Protein AF-M9LCY6-F1 (afdb_monomer_lite)

Sequence (144 aa):
MFAYLKGAGASAFVATLLCSFAILNKSDSSNTSTLRTYAISLLVVVLFSYLGCVLGWFLLKFITKHASRDTLLEIISFFSLGFIFALLLGAILRLDRDTLDLTTILGSITFYLAQKIHSIVISWIMVLIGPISAYIAFYYFSYL

Foldseek 3Di:
DLLLLLLLLQLLLLLLVLLLVVCVVPDPVPDLVVLLVSLVVNVVLSVLSSVLSVVLVVLVVVCVVVPDPDPVVVLVVLQVSLQVSLVVVVVVDVDDSVSSSVSSNVSSNSSVVSSPDPDPVSSVCSSVSSVVSSVVSSVVSNVD

Structure (mmCIF, N/CA/C/O backbone):
data_AF-M9LCY6-F1
#
_entry.id   AF-M9LCY6-F1
#
loop_
_atom_site.group_PDB
_atom_site.id
_atom_site.type_symbol
_atom_site.label_atom_id
_atom_site.label_alt_id
_atom_site.label_comp_id
_atom_site.label_asym_id
_atom_site.label_entity_id
_atom_site.label_seq_id
_atom_site.pdbx_PDB_ins_code
_atom_site.Cartn_x
_atom_site.Cartn_y
_atom_site.Cartn_z
_atom_site.occupancy
_atom_site.B_iso_or_equiv
_atom_site.auth_seq_id
_atom_site.auth_comp_id
_atom_site.auth_asym_id
_atom_site.auth_atom_id
_atom_site.pdbx_PDB_model_num
ATOM 1 N N . MET A 1 1 ? -17.668 -2.644 3.682 1.00 65.38 1 MET A N 1
ATOM 2 C CA . MET A 1 1 ? -16.878 -2.352 2.463 1.00 65.38 1 MET A CA 1
ATOM 3 C C . MET A 1 1 ? -16.192 -0.993 2.511 1.00 65.38 1 MET A C 1
ATOM 5 O O . MET A 1 1 ? -15.014 -0.936 2.200 1.00 65.38 1 MET A O 1
ATOM 9 N N . PHE A 1 2 ? -16.860 0.076 2.958 1.00 75.00 2 PHE A N 1
ATOM 10 C CA . PHE A 1 2 ? -16.270 1.423 2.975 1.00 75.00 2 PHE A CA 1
ATOM 11 C C . PHE A 1 2 ? -14.978 1.551 3.810 1.00 75.00 2 PHE A C 1
ATOM 13 O O . PHE A 1 2 ? -14.001 2.126 3.348 1.00 75.00 2 PHE A O 1
ATOM 20 N N . ALA A 1 3 ? -14.927 0.922 4.990 1.00 74.25 3 ALA A N 1
ATOM 21 C CA . ALA A 1 3 ? -13.711 0.857 5.810 1.00 74.25 3 ALA A CA 1
ATOM 22 C C . ALA A 1 3 ? -12.523 0.216 5.059 1.00 74.25 3 ALA A C 1
ATOM 24 O O . ALA A 1 3 ? -11.414 0.741 5.084 1.00 74.25 3 ALA A O 1
ATOM 25 N N . TYR A 1 4 ? -12.769 -0.873 4.320 1.00 82.69 4 TYR A N 1
ATOM 26 C CA . TYR A 1 4 ? -11.751 -1.518 3.485 1.00 82.69 4 TYR A CA 1
ATOM 27 C C . TYR A 1 4 ? -11.253 -0.576 2.383 1.00 82.69 4 TYR A C 1
ATOM 29 O O . TYR A 1 4 ? -10.051 -0.362 2.281 1.00 82.69 4 TYR A O 1
ATOM 37 N N . LEU A 1 5 ? -12.165 0.039 1.621 1.00 82.56 5 LEU A N 1
ATOM 38 C CA . LEU A 1 5 ? -11.814 0.952 0.527 1.00 82.56 5 LEU A CA 1
ATOM 39 C C . LEU A 1 5 ? -10.997 2.153 1.018 1.00 82.56 5 LEU A C 1
ATOM 41 O O . LEU A 1 5 ? -10.042 2.552 0.362 1.00 82.56 5 LEU A O 1
ATOM 45 N N . LYS A 1 6 ? -11.337 2.695 2.192 1.00 87.12 6 LYS A N 1
ATOM 46 C CA . LYS A 1 6 ? -10.606 3.805 2.815 1.00 87.12 6 LYS A CA 1
ATOM 47 C C . LYS A 1 6 ? -9.157 3.429 3.123 1.00 87.12 6 LYS A C 1
ATOM 49 O O . LYS A 1 6 ? -8.242 4.175 2.793 1.00 87.12 6 LYS A O 1
ATOM 54 N N . GLY A 1 7 ? -8.957 2.272 3.755 1.00 84.69 7 GLY A N 1
ATOM 55 C CA . GLY A 1 7 ? -7.617 1.776 4.067 1.00 84.69 7 GLY A CA 1
ATOM 56 C C . GLY A 1 7 ? -6.831 1.403 2.812 1.00 84.69 7 GLY A C 1
ATOM 57 O O . GLY A 1 7 ? -5.645 1.705 2.722 1.00 84.69 7 GLY A O 1
ATOM 58 N N . ALA A 1 8 ? -7.494 0.787 1.832 1.00 86.31 8 ALA A N 1
ATOM 59 C CA . ALA A 1 8 ? -6.873 0.381 0.579 1.00 86.31 8 ALA A CA 1
ATOM 60 C C . ALA A 1 8 ? -6.418 1.582 -0.256 1.00 86.31 8 ALA A C 1
ATOM 62 O O . ALA A 1 8 ? -5.303 1.576 -0.766 1.00 86.31 8 ALA A O 1
ATOM 63 N N . GLY A 1 9 ? -7.231 2.639 -0.333 1.00 85.44 9 GLY A N 1
ATOM 64 C CA . GLY A 1 9 ? -6.856 3.869 -1.024 1.00 85.44 9 GLY A CA 1
ATOM 65 C C . GLY A 1 9 ? -5.678 4.593 -0.360 1.00 85.44 9 GLY A C 1
ATOM 66 O O . GLY A 1 9 ? -4.753 5.005 -1.057 1.00 85.44 9 GLY A O 1
ATOM 67 N N . ALA A 1 10 ? -5.643 4.662 0.978 1.00 86.88 10 ALA A N 1
ATOM 68 C CA . ALA A 1 10 ? -4.513 5.239 1.714 1.00 86.88 10 ALA A CA 1
ATOM 69 C C . ALA A 1 10 ? -3.211 4.436 1.525 1.00 86.88 10 ALA A C 1
ATOM 71 O O . ALA A 1 10 ? -2.157 5.014 1.266 1.00 86.88 10 ALA A O 1
ATOM 72 N N . SER A 1 11 ? -3.294 3.104 1.594 1.00 88.06 11 SER A N 1
ATOM 73 C CA . SER A 1 11 ? -2.158 2.209 1.342 1.00 88.06 11 SER A CA 1
ATOM 74 C C . SER A 1 11 ? -1.648 2.333 -0.099 1.00 88.06 11 SER A C 1
ATOM 76 O O . SER A 1 11 ? -0.453 2.520 -0.327 1.00 88.06 11 SER A O 1
ATOM 78 N N . ALA A 1 12 ? -2.558 2.337 -1.080 1.00 85.88 12 ALA A N 1
ATOM 79 C CA . ALA A 1 12 ? -2.223 2.504 -2.491 1.00 85.88 12 ALA A CA 1
ATOM 80 C C . ALA A 1 12 ? -1.562 3.861 -2.780 1.00 85.88 12 ALA A C 1
ATOM 82 O O . ALA A 1 12 ? -0.638 3.927 -3.588 1.00 85.88 12 ALA A O 1
ATOM 83 N N . PHE A 1 13 ? -1.986 4.933 -2.108 1.00 87.69 13 PHE A N 1
ATOM 84 C CA . PHE A 1 13 ? -1.354 6.249 -2.226 1.00 87.69 13 PHE A CA 1
ATOM 85 C C . PHE A 1 13 ? 0.104 6.231 -1.752 1.00 87.69 13 PHE A C 1
ATOM 87 O O . PHE A 1 13 ? 0.993 6.712 -2.451 1.00 87.69 13 PHE A O 1
ATOM 94 N N . VAL A 1 14 ? 0.362 5.624 -0.593 1.00 88.19 14 VAL A N 1
ATOM 95 C CA . VAL A 1 14 ? 1.710 5.522 -0.013 1.00 88.19 14 VAL A CA 1
ATOM 96 C C . VAL A 1 14 ? 2.613 4.653 -0.885 1.00 88.19 14 VAL A C 1
ATOM 98 O O . VAL A 1 14 ? 3.738 5.050 -1.184 1.00 88.19 14 VAL A O 1
ATOM 101 N N . ALA A 1 15 ? 2.103 3.514 -1.360 1.00 85.75 15 ALA A N 1
ATOM 102 C CA . ALA A 1 15 ? 2.816 2.657 -2.302 1.00 85.75 15 ALA A CA 1
ATOM 103 C C . ALA A 1 15 ? 3.156 3.409 -3.600 1.00 85.75 15 ALA A C 1
ATOM 105 O O . ALA A 1 15 ? 4.290 3.353 -4.069 1.00 85.75 15 ALA A O 1
ATOM 106 N N . THR A 1 16 ? 2.207 4.180 -4.139 1.00 86.00 16 THR A N 1
ATOM 107 C CA . THR A 1 16 ? 2.414 4.980 -5.355 1.00 86.00 16 THR A CA 1
ATOM 108 C C . THR A 1 16 ? 3.483 6.052 -5.155 1.00 86.00 16 THR A C 1
ATOM 110 O O . THR A 1 16 ? 4.359 6.199 -6.008 1.00 86.00 16 THR A O 1
ATOM 113 N N . LEU A 1 17 ? 3.451 6.780 -4.034 1.00 86.75 17 LEU A N 1
ATOM 114 C CA . LEU A 1 17 ? 4.451 7.799 -3.704 1.00 86.75 17 LEU A CA 1
ATOM 115 C C . LEU A 1 17 ? 5.857 7.204 -3.596 1.00 86.75 17 LEU A C 1
ATOM 117 O O . LEU A 1 17 ? 6.787 7.710 -4.221 1.00 86.75 17 LEU A O 1
ATOM 1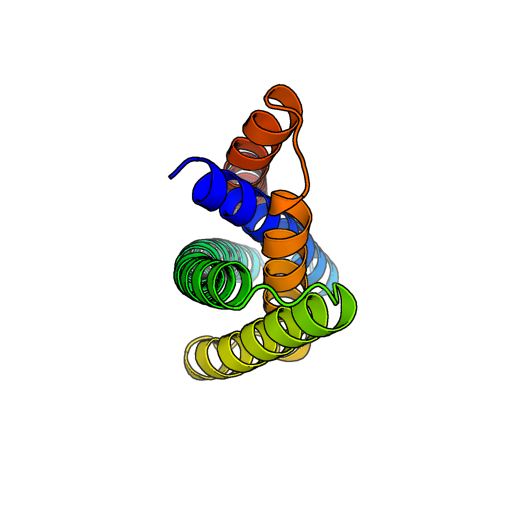21 N N . LEU A 1 18 ? 6.005 6.120 -2.834 1.00 85.62 18 LEU A N 1
ATOM 122 C CA . LEU A 1 18 ? 7.298 5.475 -2.609 1.00 85.62 18 LEU A CA 1
ATOM 123 C C . LEU A 1 18 ? 7.855 4.852 -3.890 1.00 85.62 18 LEU A C 1
ATOM 125 O O . LEU A 1 18 ? 9.032 5.045 -4.192 1.00 85.62 18 LEU A O 1
ATOM 129 N N . CYS A 1 19 ? 7.020 4.175 -4.684 1.00 79.12 19 CYS A N 1
ATOM 130 C CA . CYS A 1 19 ? 7.438 3.661 -5.987 1.00 79.12 19 CYS A CA 1
ATOM 131 C C . CYS A 1 19 ? 7.844 4.792 -6.935 1.00 79.12 19 CYS A C 1
ATOM 133 O O . CYS A 1 19 ? 8.891 4.697 -7.565 1.00 79.12 19 CYS A O 1
ATOM 135 N N . SER A 1 20 ? 7.070 5.877 -7.013 1.00 81.31 20 SER A N 1
ATOM 136 C CA . SER A 1 20 ? 7.406 7.018 -7.877 1.00 81.31 20 SER A CA 1
ATOM 137 C C . SER A 1 20 ? 8.735 7.655 -7.470 1.00 81.31 20 SER A C 1
ATOM 139 O O . SER A 1 20 ? 9.568 7.942 -8.325 1.00 81.31 20 SER A O 1
ATOM 141 N N . PHE A 1 21 ? 8.976 7.814 -6.166 1.00 82.25 21 PHE A N 1
ATOM 142 C CA . PHE A 1 21 ? 10.239 8.338 -5.646 1.00 82.25 21 PHE A CA 1
ATOM 143 C C . PHE A 1 21 ? 11.424 7.405 -5.943 1.00 82.25 21 PHE A C 1
ATOM 145 O O . PHE A 1 21 ? 12.488 7.862 -6.357 1.00 82.25 21 PHE A O 1
ATOM 152 N N . ALA A 1 22 ? 11.236 6.090 -5.794 1.00 79.06 22 ALA A N 1
ATOM 153 C CA . ALA A 1 22 ? 12.251 5.099 -6.140 1.00 79.06 22 ALA A CA 1
ATOM 154 C C . ALA A 1 22 ? 12.599 5.118 -7.639 1.00 79.06 22 ALA A C 1
ATOM 156 O O . ALA A 1 22 ? 13.773 5.016 -7.994 1.00 79.06 22 ALA A O 1
ATOM 157 N N . ILE A 1 23 ? 11.599 5.291 -8.509 1.00 75.81 23 ILE A N 1
ATOM 158 C CA . ILE A 1 23 ? 11.792 5.398 -9.962 1.00 75.81 23 ILE A CA 1
ATOM 159 C C . ILE A 1 23 ? 12.574 6.670 -10.303 1.00 75.81 23 ILE A C 1
ATOM 161 O O . ILE A 1 23 ? 13.551 6.591 -11.041 1.00 75.81 23 ILE A O 1
ATOM 165 N N . LEU A 1 24 ? 12.204 7.822 -9.733 1.00 77.19 24 LEU A N 1
ATOM 166 C CA . LEU A 1 24 ? 12.892 9.095 -9.987 1.00 77.19 24 LEU A CA 1
ATOM 167 C C . LEU A 1 24 ? 14.367 9.074 -9.557 1.00 77.19 24 LEU A C 1
ATOM 169 O O . LEU A 1 24 ? 15.196 9.659 -10.242 1.00 77.19 24 LEU A O 1
ATOM 173 N N . ASN A 1 25 ? 14.706 8.379 -8.467 1.00 75.31 25 ASN A N 1
ATOM 174 C CA . ASN A 1 25 ? 16.093 8.281 -7.996 1.00 75.31 25 ASN A CA 1
ATOM 175 C C . ASN A 1 25 ? 16.949 7.262 -8.767 1.00 75.31 25 ASN A C 1
ATOM 177 O O . ASN A 1 25 ? 18.171 7.378 -8.753 1.00 75.31 25 ASN A O 1
ATOM 181 N N . LYS A 1 26 ? 16.340 6.246 -9.396 1.00 67.88 26 LYS A N 1
ATOM 182 C CA . LYS A 1 26 ? 17.061 5.207 -10.161 1.00 67.88 26 LYS A CA 1
ATOM 183 C C . LYS A 1 26 ? 17.062 5.428 -11.668 1.00 67.88 26 LYS A C 1
ATOM 185 O O . LYS A 1 26 ? 17.847 4.790 -12.366 1.00 67.88 26 LYS A O 1
ATOM 190 N N . SER A 1 27 ? 16.163 6.256 -12.185 1.00 60.75 27 SER A N 1
ATOM 191 C CA . SER A 1 27 ? 16.074 6.503 -13.616 1.00 60.75 27 SER A CA 1
ATOM 192 C C . SER A 1 27 ? 17.198 7.440 -14.049 1.00 60.75 27 SER A C 1
ATOM 194 O O . SER A 1 27 ? 17.073 8.655 -13.921 1.00 60.75 27 SER A O 1
ATOM 196 N N . ASP A 1 28 ? 18.250 6.886 -14.655 1.00 58.72 28 ASP A N 1
ATOM 197 C CA . ASP A 1 28 ? 19.012 7.640 -15.651 1.00 58.72 28 ASP A CA 1
ATOM 198 C C . ASP A 1 28 ? 18.010 8.056 -16.734 1.00 58.72 28 ASP A C 1
ATOM 200 O O . ASP A 1 28 ? 17.426 7.220 -17.428 1.00 58.72 28 ASP A O 1
ATOM 204 N N . SER A 1 29 ? 17.731 9.355 -16.818 1.00 53.72 29 SER A N 1
ATOM 205 C CA . SER A 1 29 ? 16.641 9.957 -17.602 1.00 53.72 29 SER A CA 1
ATOM 206 C C . SER A 1 29 ? 16.744 9.756 -19.123 1.00 53.72 29 SER A C 1
ATOM 208 O O . SER A 1 29 ? 15.939 10.301 -19.871 1.00 53.72 29 SER A O 1
ATOM 210 N N . SER A 1 30 ? 17.719 8.978 -19.596 1.00 55.16 30 SER A N 1
ATOM 211 C CA . SER A 1 30 ? 18.040 8.777 -21.008 1.00 55.16 30 SER A CA 1
ATOM 212 C C . SER A 1 30 ? 17.464 7.496 -21.628 1.00 55.16 30 SER A C 1
ATOM 214 O O . SER A 1 30 ? 17.442 7.398 -22.853 1.00 55.16 30 SER A O 1
ATOM 216 N N . ASN A 1 31 ? 16.965 6.528 -20.840 1.00 61.97 31 ASN A N 1
ATOM 217 C CA . ASN A 1 31 ? 16.422 5.263 -21.365 1.00 61.97 31 ASN A CA 1
ATOM 218 C C . ASN A 1 31 ? 14.890 5.149 -21.202 1.00 61.97 31 ASN A C 1
ATOM 220 O O . ASN A 1 31 ? 14.354 4.770 -20.158 1.00 61.97 31 ASN A O 1
ATOM 224 N N . THR A 1 32 ? 14.164 5.385 -22.293 1.00 62.12 32 THR A N 1
ATOM 225 C CA . THR A 1 32 ? 12.691 5.299 -22.369 1.00 62.12 32 THR A CA 1
ATOM 226 C C . THR A 1 32 ? 12.146 3.876 -22.164 1.00 62.12 32 THR A C 1
ATOM 228 O O . THR A 1 32 ? 11.059 3.676 -21.620 1.00 62.12 32 THR A O 1
ATOM 231 N N . SER A 1 33 ? 12.916 2.841 -22.521 1.00 62.72 33 SER A N 1
ATOM 232 C CA . SER A 1 33 ? 12.535 1.433 -22.310 1.00 62.72 33 SER A CA 1
ATOM 233 C C . SER A 1 33 ? 12.499 1.037 -20.827 1.00 62.72 33 SER A C 1
ATOM 235 O O . SER A 1 33 ? 11.644 0.245 -20.408 1.00 62.72 33 SER A O 1
ATOM 237 N N . THR A 1 34 ? 13.382 1.617 -20.008 1.00 66.88 34 THR A N 1
ATOM 238 C CA . THR A 1 34 ? 13.386 1.392 -18.559 1.00 66.88 34 THR A CA 1
ATOM 239 C C . THR A 1 34 ? 12.191 2.057 -17.883 1.00 66.88 34 THR A C 1
ATOM 241 O O . THR A 1 34 ? 11.537 1.411 -17.065 1.00 66.88 34 THR A O 1
ATOM 244 N N . LEU A 1 35 ? 11.814 3.275 -18.292 1.00 67.25 35 LEU A N 1
ATOM 245 C CA . LEU A 1 35 ? 10.658 4.004 -17.747 1.00 67.25 35 LEU A CA 1
ATOM 246 C C . LEU A 1 35 ? 9.339 3.243 -17.935 1.00 67.25 35 LEU A C 1
ATOM 248 O O . LEU A 1 35 ? 8.586 3.056 -16.978 1.00 67.25 35 LEU A O 1
ATOM 252 N N . ARG A 1 36 ? 9.107 2.680 -19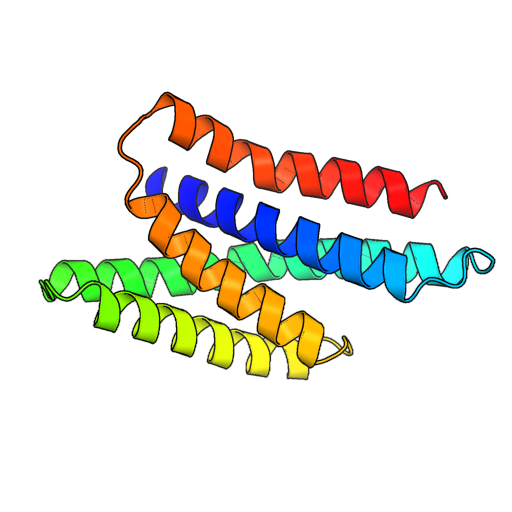.127 1.00 68.62 36 ARG A N 1
ATOM 253 C CA . ARG A 1 36 ? 7.909 1.867 -19.396 1.00 68.62 36 ARG A CA 1
ATOM 254 C C . ARG A 1 36 ? 7.847 0.594 -18.541 1.00 68.62 36 ARG A C 1
ATOM 256 O O . ARG A 1 36 ? 6.772 0.198 -18.092 1.00 68.62 36 ARG A O 1
ATOM 263 N N . THR A 1 37 ? 8.991 -0.038 -18.282 1.00 72.12 37 THR A N 1
ATOM 264 C CA . THR A 1 37 ? 9.081 -1.227 -17.412 1.00 72.12 37 THR A CA 1
ATOM 265 C C . THR A 1 37 ? 8.786 -0.870 -15.949 1.00 72.12 37 THR A C 1
ATOM 267 O O . THR A 1 37 ? 8.092 -1.610 -15.242 1.00 72.12 37 THR A O 1
ATOM 270 N N . TYR A 1 38 ? 9.240 0.303 -15.503 1.00 72.19 38 TYR A N 1
ATOM 271 C CA . TYR A 1 38 ? 8.918 0.843 -14.185 1.00 72.19 38 TYR A CA 1
ATOM 272 C C . TYR A 1 38 ? 7.434 1.218 -14.042 1.00 72.19 38 TYR A C 1
ATOM 274 O O . TYR A 1 38 ? 6.837 0.929 -13.005 1.00 72.19 38 TYR A O 1
ATOM 282 N N . ALA A 1 39 ? 6.801 1.766 -15.085 1.00 72.56 39 ALA A N 1
ATOM 283 C CA . ALA A 1 39 ? 5.367 2.069 -15.086 1.00 72.56 39 ALA A CA 1
ATOM 284 C C . ALA A 1 39 ? 4.501 0.805 -14.916 1.00 72.56 39 ALA A C 1
ATOM 286 O O . ALA A 1 39 ? 3.552 0.796 -14.129 1.00 72.56 39 ALA A O 1
ATOM 287 N N . ILE A 1 40 ? 4.858 -0.293 -15.595 1.00 78.44 40 ILE A N 1
ATOM 288 C CA . ILE A 1 40 ? 4.189 -1.595 -15.420 1.00 78.44 40 ILE A CA 1
ATOM 289 C C . ILE A 1 40 ? 4.398 -2.109 -13.991 1.00 78.44 40 ILE A C 1
ATOM 291 O O . ILE A 1 40 ? 3.450 -2.564 -13.353 1.00 78.44 40 ILE A O 1
ATOM 295 N N . SER A 1 41 ? 5.618 -1.987 -13.465 1.00 75.75 41 SER A N 1
ATOM 296 C CA . SER A 1 41 ? 5.946 -2.394 -12.095 1.00 75.75 41 SER A CA 1
ATOM 297 C C . SER A 1 41 ? 5.106 -1.649 -11.053 1.00 75.75 41 SER A C 1
ATOM 299 O O . SER A 1 41 ? 4.608 -2.270 -10.118 1.00 75.75 41 SER A O 1
ATOM 301 N N . LEU A 1 42 ? 4.878 -0.345 -11.243 1.00 75.81 42 LEU A N 1
ATOM 302 C CA . LEU A 1 42 ? 4.018 0.467 -10.377 1.00 75.81 42 LEU A CA 1
ATOM 303 C C . LEU A 1 42 ? 2.578 -0.061 -10.369 1.00 75.81 42 LEU A C 1
ATOM 305 O O . LEU A 1 42 ? 1.991 -0.243 -9.304 1.00 75.81 42 LEU A O 1
ATOM 309 N N . LEU A 1 43 ? 2.025 -0.375 -11.543 1.00 79.62 43 LEU A N 1
ATOM 310 C CA . LEU A 1 43 ? 0.668 -0.913 -11.675 1.00 79.62 43 LEU A CA 1
ATOM 311 C C . LEU A 1 43 ? 0.535 -2.260 -10.948 1.00 79.62 43 LEU A C 1
ATOM 313 O O . LEU A 1 43 ? -0.429 -2.492 -10.215 1.00 79.62 43 LEU A O 1
ATOM 317 N N . VAL A 1 44 ? 1.548 -3.119 -11.083 1.00 81.06 44 VAL A N 1
ATOM 318 C CA . VAL A 1 44 ? 1.605 -4.406 -10.389 1.00 81.06 44 VAL A CA 1
ATOM 319 C C . VAL A 1 44 ? 1.678 -4.211 -8.871 1.00 81.06 44 VAL A C 1
ATOM 321 O O . VAL A 1 44 ? 0.891 -4.822 -8.150 1.00 81.06 44 VAL A O 1
ATOM 324 N N . VAL A 1 45 ? 2.533 -3.315 -8.367 1.00 79.94 45 VAL A N 1
ATOM 325 C CA . VAL A 1 45 ? 2.631 -3.016 -6.924 1.00 79.94 45 VAL A CA 1
ATOM 326 C C . VAL A 1 45 ? 1.309 -2.484 -6.366 1.00 79.94 45 VAL A C 1
ATOM 328 O O . VAL A 1 45 ? 0.885 -2.907 -5.288 1.00 79.94 45 VAL A O 1
ATOM 331 N N . VAL A 1 46 ? 0.615 -1.607 -7.096 1.00 80.44 46 VAL A N 1
ATOM 332 C CA . VAL A 1 46 ? -0.694 -1.080 -6.682 1.00 80.44 46 VAL A CA 1
ATOM 333 C C . VAL A 1 46 ? -1.739 -2.197 -6.630 1.00 80.44 46 VAL A C 1
ATOM 335 O O . VAL A 1 46 ? -2.431 -2.329 -5.620 1.00 80.44 46 VAL A O 1
ATOM 338 N N . LEU A 1 47 ? -1.825 -3.052 -7.655 1.00 83.06 47 LEU A N 1
ATOM 339 C CA . LEU A 1 47 ? -2.741 -4.202 -7.670 1.00 83.06 47 LEU A CA 1
ATOM 340 C C . LEU A 1 47 ? -2.482 -5.160 -6.502 1.00 83.06 47 LEU A C 1
ATOM 342 O O . LEU A 1 47 ? -3.412 -5.552 -5.793 1.00 83.06 47 LEU A O 1
ATOM 346 N N . PHE A 1 48 ? -1.216 -5.502 -6.261 1.00 82.81 48 PHE A N 1
ATOM 347 C CA . PHE A 1 48 ? -0.848 -6.346 -5.131 1.00 82.81 48 PHE A CA 1
ATOM 348 C C . PHE A 1 48 ? -1.117 -5.660 -3.788 1.00 82.81 48 PHE A C 1
ATOM 350 O O . P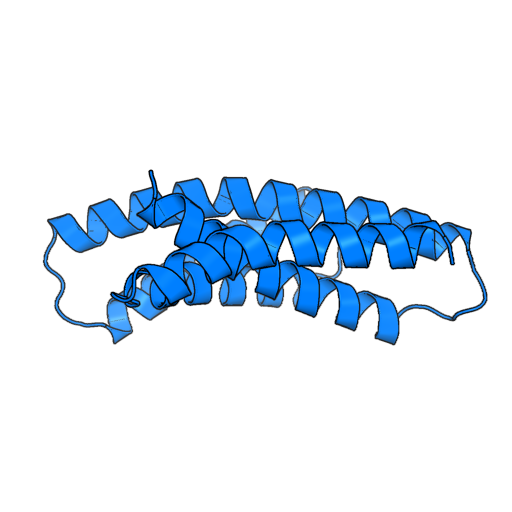HE A 1 48 ? -1.561 -6.324 -2.858 1.00 82.81 48 PHE A O 1
ATOM 357 N N . SER A 1 49 ? -0.965 -4.339 -3.681 1.00 81.69 49 SER A N 1
ATOM 358 C CA . SER A 1 49 ? -1.326 -3.598 -2.466 1.00 81.69 49 SER A CA 1
ATOM 359 C C . SER A 1 49 ? -2.815 -3.736 -2.133 1.00 81.69 49 SER A C 1
ATOM 361 O O . SER A 1 49 ? -3.161 -3.937 -0.968 1.00 81.69 49 SER A O 1
ATOM 363 N N . TYR A 1 50 ? -3.708 -3.735 -3.131 1.00 83.19 50 TYR A N 1
ATOM 364 C CA . TYR A 1 50 ? -5.136 -4.011 -2.909 1.00 83.19 50 TYR A CA 1
ATOM 365 C C . TYR A 1 50 ? -5.394 -5.434 -2.394 1.00 83.19 50 TYR A C 1
ATOM 367 O O . TYR A 1 50 ? -6.222 -5.611 -1.493 1.00 83.19 50 TYR A O 1
ATOM 375 N N . LEU A 1 51 ? -4.668 -6.434 -2.910 1.00 84.44 51 LEU A N 1
ATOM 376 C CA . LEU A 1 51 ? -4.726 -7.813 -2.406 1.00 84.44 51 LEU A CA 1
ATOM 377 C C . LEU A 1 51 ? -4.207 -7.906 -0.963 1.00 84.44 51 LEU A C 1
ATOM 379 O O . LEU A 1 51 ? -4.868 -8.496 -0.109 1.00 84.44 51 LEU A O 1
ATOM 383 N N . GLY A 1 52 ? -3.081 -7.259 -0.658 1.00 83.94 52 GLY A N 1
ATOM 384 C CA . GLY A 1 52 ? -2.528 -7.177 0.697 1.00 83.94 52 GLY A CA 1
ATOM 385 C C . GLY A 1 52 ? -3.490 -6.508 1.683 1.00 83.94 52 GLY A C 1
ATOM 386 O O . GLY A 1 52 ? -3.651 -6.964 2.814 1.00 83.94 52 GLY A O 1
ATOM 387 N N . CYS A 1 53 ? -4.242 -5.497 1.238 1.00 86.38 53 CYS A N 1
ATOM 388 C CA . CYS A 1 53 ? -5.277 -4.863 2.055 1.00 86.38 53 CYS A CA 1
ATOM 389 C C . CYS A 1 53 ? -6.419 -5.820 2.429 1.00 86.38 53 CYS A C 1
ATOM 391 O O . CYS A 1 53 ? -7.077 -5.604 3.448 1.00 86.38 53 CYS A O 1
ATOM 393 N N . VAL A 1 54 ? -6.677 -6.882 1.650 1.00 87.62 54 VAL A N 1
ATOM 394 C CA . VAL A 1 54 ? -7.667 -7.909 2.025 1.00 87.62 54 VAL A CA 1
ATOM 395 C C . VAL A 1 54 ? -7.183 -8.659 3.264 1.00 87.62 54 VAL A C 1
ATOM 397 O O . VAL A 1 54 ? -7.942 -8.808 4.222 1.00 87.62 54 VAL A O 1
ATOM 400 N N . LEU A 1 55 ? -5.905 -9.050 3.291 1.00 86.56 55 LEU A N 1
ATOM 401 C CA . LEU A 1 55 ? -5.274 -9.663 4.465 1.00 86.56 55 LEU A CA 1
ATOM 402 C C . LEU A 1 55 ? -5.265 -8.700 5.659 1.00 86.56 55 LEU A C 1
ATOM 404 O O . LEU A 1 55 ? -5.646 -9.086 6.763 1.00 86.56 55 LEU A O 1
ATOM 408 N N . GLY A 1 56 ? -4.932 -7.425 5.428 1.00 85.75 56 GLY A N 1
ATOM 409 C CA . GLY A 1 56 ? -4.990 -6.377 6.453 1.00 85.75 56 GLY A CA 1
ATOM 410 C C . GLY A 1 56 ? -6.386 -6.194 7.044 1.00 85.75 56 GLY A C 1
ATOM 411 O O . GLY A 1 56 ? -6.538 -5.998 8.249 1.00 85.75 56 GLY A O 1
ATOM 412 N N . TRP A 1 57 ? -7.431 -6.329 6.229 1.00 88.75 57 TRP A N 1
ATOM 413 C CA . TRP A 1 57 ? -8.813 -6.275 6.696 1.00 88.75 57 TRP A CA 1
ATOM 414 C C . TRP A 1 57 ? -9.221 -7.499 7.521 1.00 88.75 57 TRP A C 1
ATOM 416 O O . TRP A 1 57 ? -9.936 -7.350 8.516 1.00 88.75 57 TRP A O 1
ATOM 426 N N . PHE A 1 58 ? -8.756 -8.697 7.152 1.00 87.31 58 PHE A N 1
ATOM 427 C CA . PHE A 1 58 ? -8.939 -9.897 7.973 1.00 87.31 58 PHE A CA 1
ATOM 428 C C . PHE A 1 58 ? -8.256 -9.751 9.335 1.00 87.31 58 PHE A C 1
ATOM 430 O O . PHE A 1 58 ? -8.892 -10.006 10.360 1.00 87.31 58 PHE A O 1
ATOM 437 N N . LEU A 1 59 ? -7.009 -9.268 9.355 1.00 86.50 59 LEU A N 1
ATOM 438 C CA . LEU A 1 59 ? -6.272 -9.004 10.588 1.00 86.50 59 LEU A CA 1
ATOM 439 C C . LEU A 1 59 ? -6.988 -7.959 11.453 1.00 86.50 59 LEU A C 1
ATOM 441 O O . LEU A 1 59 ? -7.192 -8.184 12.643 1.00 86.50 59 LEU A O 1
ATOM 445 N N . LEU A 1 60 ? -7.455 -6.859 10.851 1.00 87.06 60 LEU A N 1
ATOM 446 C CA . LEU A 1 60 ? -8.222 -5.829 11.551 1.00 87.06 60 LEU A CA 1
ATOM 447 C C . LEU A 1 60 ? -9.456 -6.424 12.232 1.00 87.06 60 LEU A C 1
ATOM 449 O O . LEU A 1 60 ? -9.681 -6.186 13.415 1.00 87.06 60 LEU A O 1
ATOM 453 N N . LYS A 1 61 ? -10.251 -7.223 11.509 1.00 86.69 61 LYS A N 1
ATOM 454 C CA . LYS A 1 61 ? -11.430 -7.889 12.080 1.00 86.69 61 LYS A CA 1
ATOM 455 C C . LYS A 1 61 ? -11.068 -8.791 13.255 1.00 86.69 61 LYS A C 1
ATOM 457 O O . LYS A 1 61 ? -11.806 -8.814 14.238 1.00 86.69 61 LYS A O 1
ATOM 462 N N . PHE A 1 62 ? -9.959 -9.520 13.152 1.00 86.25 62 PHE A N 1
ATOM 463 C CA . PHE A 1 62 ? -9.483 -10.393 14.218 1.00 86.25 62 PHE A CA 1
ATOM 464 C C . PHE A 1 62 ? -9.096 -9.595 15.470 1.00 86.25 62 PHE A C 1
ATOM 466 O O . PHE A 1 62 ? -9.592 -9.882 16.558 1.00 86.25 62 PHE A O 1
ATOM 473 N N . ILE A 1 63 ? -8.305 -8.534 15.303 1.00 85.75 63 ILE A N 1
ATOM 474 C CA . ILE A 1 63 ? -7.897 -7.625 16.383 1.00 85.75 63 ILE A CA 1
ATOM 475 C C . ILE A 1 63 ? -9.120 -6.977 17.047 1.00 85.75 63 ILE A C 1
ATOM 477 O O . ILE A 1 63 ? -9.261 -7.023 18.268 1.00 85.75 63 ILE A O 1
ATOM 481 N N . THR A 1 64 ? -10.050 -6.450 16.242 1.00 81.88 64 THR A N 1
ATOM 482 C CA . THR A 1 64 ? -11.262 -5.780 16.747 1.00 81.88 64 THR A CA 1
ATOM 483 C C . THR A 1 64 ? -12.135 -6.745 17.557 1.00 81.88 64 THR A C 1
ATOM 485 O O . THR A 1 64 ? -12.735 -6.353 18.554 1.00 81.88 64 THR A O 1
ATOM 488 N N . LYS A 1 65 ? -12.192 -8.024 17.155 1.00 83.56 65 LYS A N 1
ATOM 489 C CA . LYS A 1 65 ? -12.934 -9.071 17.871 1.00 83.56 65 LYS A CA 1
ATOM 490 C C . LYS A 1 65 ? -12.296 -9.423 19.218 1.00 83.56 65 LYS A C 1
ATOM 492 O O . LYS A 1 65 ? -13.020 -9.735 20.157 1.00 83.56 65 LYS A O 1
ATOM 497 N N . HIS A 1 66 ? -10.970 -9.376 19.313 1.00 78.44 66 HIS A N 1
ATOM 498 C CA . HIS A 1 66 ? -10.233 -9.733 20.526 1.00 78.44 66 HIS A CA 1
ATOM 499 C C . HIS A 1 66 ? -9.999 -8.559 21.493 1.00 78.44 66 HIS A C 1
ATOM 501 O O . HIS A 1 66 ? -9.350 -8.752 22.516 1.00 78.44 66 HIS A O 1
ATOM 507 N N . ALA A 1 67 ? -10.571 -7.378 21.215 1.00 61.94 67 ALA A N 1
ATOM 508 C CA . ALA A 1 67 ? -10.598 -6.211 22.104 1.00 61.94 67 ALA A CA 1
ATOM 509 C C . ALA A 1 67 ? -9.230 -5.838 22.713 1.00 61.94 67 ALA A C 1
ATOM 511 O O . ALA A 1 67 ? -9.158 -5.371 23.853 1.00 61.94 67 ALA A O 1
ATOM 512 N N . SER A 1 68 ? -8.143 -6.021 21.955 1.00 62.50 68 SER A N 1
ATOM 513 C CA . SER A 1 68 ? -6.846 -5.475 22.352 1.00 62.50 68 SER A CA 1
ATOM 514 C C . SER A 1 68 ? -6.963 -3.952 22.369 1.00 62.50 68 SER A C 1
ATOM 516 O O . SER A 1 68 ? -7.279 -3.343 21.353 1.00 62.50 68 SER A O 1
ATOM 518 N N . ARG A 1 69 ? -6.767 -3.323 23.532 1.00 68.12 69 ARG A N 1
ATOM 519 C CA . ARG A 1 69 ? -6.775 -1.853 23.661 1.00 68.12 69 ARG A CA 1
ATOM 520 C C . ARG A 1 69 ? -5.416 -1.221 23.365 1.00 68.12 69 ARG A C 1
ATOM 522 O O . ARG A 1 69 ? -5.309 0.003 23.390 1.00 68.12 69 ARG A O 1
ATOM 529 N N . ASP A 1 70 ? -4.391 -2.028 23.109 1.00 85.00 70 ASP A N 1
ATOM 530 C CA . ASP A 1 70 ? -3.036 -1.525 22.929 1.00 85.00 70 ASP A CA 1
ATOM 531 C C . ASP A 1 70 ? -2.745 -1.203 21.459 1.00 85.00 70 ASP A C 1
ATOM 533 O O . ASP A 1 70 ? -2.455 -2.077 20.640 1.00 85.00 70 ASP A O 1
ATOM 537 N N . THR A 1 71 ? -2.794 0.088 21.129 1.00 82.94 71 THR A N 1
ATOM 538 C CA . THR A 1 71 ? -2.519 0.593 19.780 1.00 82.94 71 THR A CA 1
ATOM 539 C C . THR A 1 71 ? -1.104 0.292 19.292 1.00 82.94 71 THR A C 1
ATOM 541 O O . THR A 1 71 ? -0.896 0.202 18.083 1.00 82.94 71 THR A O 1
ATOM 544 N N . LEU A 1 72 ? -0.131 0.139 20.197 1.00 85.62 72 LEU A N 1
ATOM 545 C CA . LEU A 1 72 ? 1.245 -0.200 19.827 1.00 85.62 72 LEU A CA 1
ATOM 546 C C . LEU A 1 72 ? 1.316 -1.638 19.307 1.00 85.62 72 LEU A C 1
ATOM 548 O O . LEU A 1 72 ? 1.915 -1.897 18.264 1.00 85.62 72 LEU A O 1
ATOM 552 N N . LEU A 1 73 ? 0.625 -2.556 19.985 1.00 86.25 73 LEU A N 1
ATOM 553 C CA . LEU A 1 73 ? 0.537 -3.960 19.590 1.00 86.25 73 LEU A CA 1
ATOM 554 C C . LEU A 1 73 ? -0.187 -4.134 18.245 1.00 86.25 73 LEU A C 1
ATOM 556 O O . LEU A 1 73 ? 0.203 -4.966 17.422 1.00 86.25 73 LEU A O 1
ATOM 560 N N . GLU A 1 74 ? -1.204 -3.310 17.983 1.00 87.25 74 GLU A N 1
ATOM 561 C CA . GLU A 1 74 ? -1.880 -3.272 16.684 1.00 87.25 74 GLU A CA 1
ATOM 562 C C . GLU A 1 74 ? -0.924 -2.818 15.571 1.00 87.25 74 GLU A C 1
ATOM 564 O O . GLU A 1 74 ? -0.818 -3.495 14.550 1.00 87.25 74 GLU A O 1
ATOM 569 N N . ILE A 1 75 ? -0.156 -1.740 15.779 1.00 89.06 75 ILE A N 1
ATOM 570 C CA . ILE A 1 75 ? 0.842 -1.268 14.803 1.00 89.06 75 ILE A CA 1
ATOM 571 C C . ILE A 1 75 ? 1.899 -2.346 14.530 1.00 89.06 75 ILE A C 1
ATOM 573 O O . ILE A 1 75 ? 2.210 -2.597 13.369 1.00 89.06 75 ILE A O 1
ATOM 577 N N . ILE A 1 76 ? 2.406 -3.027 15.563 1.00 91.06 76 ILE A N 1
ATOM 578 C CA . ILE A 1 76 ? 3.368 -4.135 15.414 1.00 91.06 76 ILE A CA 1
ATOM 579 C C . ILE A 1 76 ? 2.754 -5.297 14.611 1.00 91.06 76 ILE A C 1
ATOM 581 O O . ILE A 1 76 ? 3.419 -5.914 13.775 1.00 91.06 76 ILE A O 1
ATOM 585 N N . SER A 1 77 ? 1.463 -5.571 14.799 1.00 89.69 77 SER A N 1
ATOM 586 C CA . SER A 1 77 ? 0.750 -6.600 14.033 1.00 89.69 77 SER A CA 1
ATOM 587 C C . SER A 1 77 ? 0.638 -6.225 12.549 1.00 89.69 77 SER A C 1
ATOM 589 O O . SER A 1 77 ? 0.880 -7.056 11.678 1.00 89.69 77 SER A O 1
ATOM 591 N N . PHE A 1 78 ? 0.345 -4.960 12.232 1.00 90.81 78 PHE A N 1
ATOM 592 C CA . PHE A 1 78 ? 0.336 -4.483 10.843 1.00 90.81 78 PHE A CA 1
ATOM 593 C C . PHE A 1 78 ? 1.742 -4.373 10.238 1.00 90.81 78 PHE A C 1
ATOM 595 O O . PHE A 1 78 ? 1.904 -4.618 9.044 1.00 90.81 78 PHE A O 1
ATOM 602 N N . PHE A 1 79 ? 2.761 -4.069 11.044 1.00 91.50 79 PHE A N 1
ATOM 603 C CA . PHE A 1 79 ? 4.162 -4.101 10.625 1.00 91.50 79 PHE A CA 1
ATOM 604 C C . PHE A 1 79 ? 4.583 -5.519 10.221 1.00 91.50 79 PHE A C 1
ATOM 606 O O . PHE A 1 79 ? 5.099 -5.723 9.124 1.00 91.50 79 PHE A O 1
ATOM 613 N N . SER A 1 80 ? 4.311 -6.513 11.073 1.00 90.94 80 SER A N 1
ATOM 614 C CA . SER A 1 80 ? 4.632 -7.918 10.781 1.00 90.94 80 SER A CA 1
ATOM 615 C C . SER A 1 80 ? 3.856 -8.449 9.574 1.00 90.94 80 SER A C 1
ATOM 617 O O . SER A 1 80 ? 4.435 -9.139 8.737 1.00 90.94 80 SER A O 1
ATOM 619 N N . LEU A 1 81 ? 2.587 -8.058 9.414 1.00 91.19 81 LEU A N 1
ATOM 620 C CA . LEU A 1 81 ? 1.813 -8.361 8.210 1.00 91.19 81 LEU A CA 1
ATOM 621 C C . LEU A 1 81 ? 2.461 -7.773 6.949 1.00 91.19 81 LEU A C 1
ATOM 623 O O . LEU A 1 81 ? 2.608 -8.481 5.954 1.00 91.19 81 LEU A O 1
ATOM 627 N N . GLY A 1 82 ? 2.862 -6.499 6.996 1.00 88.25 82 GLY A N 1
ATOM 628 C CA . GLY A 1 82 ? 3.532 -5.828 5.884 1.00 88.25 82 GLY A CA 1
ATOM 629 C C . GLY A 1 82 ? 4.843 -6.508 5.505 1.00 88.25 82 GLY A C 1
ATOM 630 O O . GLY A 1 82 ? 5.088 -6.730 4.323 1.00 88.25 82 GLY A O 1
ATOM 631 N N . PHE A 1 83 ? 5.628 -6.934 6.496 1.00 88.81 83 PHE A N 1
ATOM 632 C CA . PHE A 1 83 ? 6.871 -7.675 6.283 1.00 88.81 83 PHE A CA 1
ATOM 633 C C . PHE A 1 83 ? 6.637 -9.054 5.643 1.00 88.81 83 PHE A C 1
ATOM 635 O O . PHE A 1 83 ? 7.289 -9.401 4.661 1.00 88.81 83 PHE A O 1
ATOM 642 N N . ILE A 1 84 ? 5.660 -9.830 6.130 1.00 89.12 84 ILE A N 1
ATOM 643 C CA . ILE A 1 84 ? 5.290 -11.124 5.524 1.00 89.12 84 ILE A CA 1
ATOM 644 C C . ILE A 1 84 ? 4.837 -10.928 4.074 1.00 89.12 84 ILE A C 1
ATOM 646 O O . ILE A 1 84 ? 5.215 -11.692 3.184 1.00 89.12 84 ILE A O 1
ATOM 650 N N . PHE A 1 85 ? 4.041 -9.888 3.824 1.00 86.62 85 PHE A N 1
ATOM 651 C CA . PHE A 1 85 ? 3.585 -9.560 2.481 1.00 86.62 85 PHE A CA 1
ATOM 652 C C . PHE A 1 85 ? 4.742 -9.126 1.573 1.00 86.62 85 PHE A C 1
ATOM 654 O O . PHE A 1 85 ? 4.762 -9.497 0.401 1.00 86.62 85 PHE A O 1
ATOM 661 N N . ALA A 1 86 ? 5.733 -8.418 2.120 1.00 86.56 86 ALA A N 1
ATOM 662 C CA . ALA A 1 86 ? 6.954 -8.047 1.415 1.00 86.56 86 ALA A CA 1
ATOM 663 C C . ALA A 1 86 ? 7.750 -9.272 0.961 1.00 86.56 86 ALA A C 1
ATOM 665 O O . ALA A 1 86 ? 8.110 -9.370 -0.207 1.00 86.56 86 ALA A O 1
ATOM 666 N N . LEU A 1 87 ? 7.947 -10.253 1.850 1.00 85.75 87 LEU A N 1
ATOM 667 C CA . LEU A 1 87 ? 8.631 -11.505 1.516 1.00 85.75 87 LEU A CA 1
ATOM 668 C C . LEU A 1 87 ? 7.920 -12.256 0.384 1.00 85.75 87 LEU A C 1
ATOM 670 O O . LEU A 1 87 ? 8.569 -12.772 -0.527 1.00 85.75 87 LEU A O 1
ATOM 674 N N . LEU A 1 88 ? 6.585 -12.290 0.423 1.00 85.44 88 LEU A N 1
ATOM 675 C CA . LEU A 1 88 ? 5.773 -12.949 -0.595 1.00 85.44 88 LEU A CA 1
ATOM 676 C C . LEU A 1 88 ? 5.857 -12.216 -1.940 1.00 85.44 88 LEU A C 1
ATOM 678 O O . LEU A 1 88 ? 6.061 -12.853 -2.972 1.00 85.44 88 LEU A O 1
ATOM 682 N N . LEU A 1 89 ? 5.768 -10.882 -1.939 1.00 82.00 89 LEU A N 1
ATOM 683 C CA . LEU A 1 89 ? 5.942 -10.088 -3.154 1.00 82.00 89 LEU A CA 1
ATOM 684 C C . LEU A 1 89 ? 7.367 -10.168 -3.693 1.00 82.00 89 LEU A C 1
ATOM 686 O O . LEU A 1 89 ? 7.524 -10.294 -4.898 1.00 82.00 89 LEU A O 1
ATOM 690 N N . GLY A 1 90 ? 8.390 -10.131 -2.843 1.00 81.69 90 GLY A N 1
ATOM 691 C CA . GLY A 1 90 ? 9.795 -10.216 -3.245 1.00 81.69 90 GLY A CA 1
ATOM 692 C C . GLY A 1 90 ? 10.170 -11.565 -3.866 1.00 81.69 90 GLY A C 1
ATOM 693 O O . GLY A 1 90 ? 11.158 -11.653 -4.592 1.00 81.69 90 GLY A O 1
ATOM 694 N N . ALA A 1 91 ? 9.379 -12.616 -3.628 1.00 80.75 91 ALA A N 1
ATOM 695 C CA . ALA A 1 91 ? 9.510 -13.888 -4.337 1.00 80.75 91 ALA A CA 1
ATOM 696 C C . ALA A 1 91 ? 8.932 -13.840 -5.767 1.00 80.75 91 ALA A C 1
ATOM 698 O O . ALA A 1 91 ? 9.387 -14.581 -6.636 1.00 80.75 91 ALA A O 1
ATOM 699 N N . ILE A 1 92 ? 7.941 -12.977 -6.015 1.00 80.56 92 ILE A N 1
ATOM 700 C CA . ILE A 1 92 ? 7.218 -12.866 -7.294 1.00 80.56 92 ILE A CA 1
ATOM 701 C C . ILE A 1 92 ? 7.807 -11.746 -8.166 1.00 80.56 92 ILE A C 1
ATOM 703 O O . ILE A 1 92 ? 7.964 -11.896 -9.377 1.00 80.56 92 ILE A O 1
ATOM 707 N N . LEU A 1 93 ? 8.133 -10.613 -7.550 1.00 72.50 93 LEU A N 1
ATOM 708 C CA . LEU A 1 93 ? 8.615 -9.391 -8.175 1.00 72.50 93 LEU A CA 1
ATOM 709 C C . LEU A 1 93 ? 10.122 -9.267 -7.973 1.00 72.50 93 LEU A C 1
ATOM 711 O O . LEU A 1 93 ? 10.607 -9.190 -6.848 1.00 72.50 93 LEU A O 1
ATOM 715 N N . ARG A 1 94 ? 10.866 -9.143 -9.075 1.00 68.25 94 ARG A N 1
ATOM 716 C CA . ARG A 1 94 ? 12.289 -8.762 -9.062 1.00 68.25 94 ARG A CA 1
ATOM 717 C C . ARG A 1 94 ? 12.460 -7.248 -8.878 1.00 68.25 94 ARG A C 1
ATOM 719 O O . ARG A 1 94 ? 13.160 -6.605 -9.655 1.00 68.25 94 ARG A O 1
ATOM 726 N N . LEU A 1 95 ? 11.771 -6.674 -7.895 1.00 68.06 95 LEU A N 1
ATOM 727 C CA . LEU A 1 95 ? 12.007 -5.298 -7.463 1.00 68.06 95 LEU A CA 1
ATOM 728 C C . LEU A 1 95 ? 13.068 -5.261 -6.367 1.00 68.06 95 LEU A C 1
ATOM 730 O O . LEU A 1 95 ? 13.394 -6.272 -5.747 1.00 68.06 95 LEU A O 1
ATOM 734 N N . ASP A 1 96 ? 13.597 -4.066 -6.139 1.00 75.38 96 ASP A N 1
ATOM 735 C CA . ASP A 1 96 ? 14.550 -3.826 -5.070 1.00 75.38 96 ASP A CA 1
ATOM 736 C C . ASP A 1 96 ? 13.904 -4.085 -3.705 1.00 75.38 96 ASP A C 1
ATOM 738 O O . ASP A 1 96 ? 12.869 -3.487 -3.386 1.00 75.38 96 ASP A O 1
ATOM 742 N N . ARG A 1 97 ? 14.500 -4.992 -2.922 1.00 77.44 97 ARG A N 1
ATOM 743 C CA . ARG A 1 97 ? 13.910 -5.489 -1.669 1.00 77.44 97 ARG A CA 1
ATOM 744 C C . ARG A 1 97 ? 13.632 -4.359 -0.693 1.00 77.44 97 ARG A C 1
ATOM 746 O O . ARG A 1 97 ? 12.532 -4.297 -0.163 1.00 77.44 97 ARG A O 1
ATOM 753 N N . ASP A 1 98 ? 14.560 -3.417 -0.560 1.00 81.44 98 ASP A N 1
ATOM 754 C CA . ASP A 1 98 ? 14.421 -2.300 0.376 1.00 81.44 98 ASP A CA 1
ATOM 755 C C . ASP A 1 98 ? 13.204 -1.427 0.040 1.00 81.44 98 ASP A C 1
ATOM 757 O O . ASP A 1 98 ? 12.426 -1.049 0.917 1.00 81.44 98 ASP A O 1
ATOM 761 N N . THR A 1 99 ? 12.990 -1.147 -1.252 1.00 80.44 99 THR A N 1
ATOM 762 C CA . THR A 1 99 ? 11.817 -0.379 -1.698 1.00 80.44 99 THR A CA 1
ATOM 763 C C . THR A 1 99 ? 10.524 -1.149 -1.478 1.00 80.44 99 THR A C 1
ATOM 765 O O . THR A 1 99 ? 9.519 -0.564 -1.073 1.00 80.44 99 THR A O 1
ATOM 768 N N . LEU A 1 100 ? 10.549 -2.462 -1.707 1.00 82.81 100 LEU A N 1
ATOM 769 C CA . LEU A 1 100 ? 9.378 -3.310 -1.584 1.00 82.81 100 LEU A CA 1
ATOM 770 C C . LEU A 1 100 ? 8.972 -3.452 -0.112 1.00 82.81 100 LEU A C 1
ATOM 772 O O . LEU A 1 100 ? 7.818 -3.185 0.216 1.00 82.81 100 LEU A O 1
ATOM 776 N N . ASP A 1 101 ? 9.923 -3.738 0.774 1.00 86.38 101 ASP A N 1
ATOM 777 C CA . ASP A 1 101 ? 9.717 -3.828 2.221 1.00 86.38 101 ASP A CA 1
ATOM 778 C C . ASP A 1 101 ? 9.166 -2.515 2.788 1.00 86.38 101 ASP A C 1
ATOM 780 O O . ASP A 1 101 ? 8.160 -2.511 3.501 1.00 86.38 101 ASP A O 1
ATOM 784 N N . LEU A 1 102 ? 9.758 -1.374 2.416 1.00 86.75 102 LEU A N 1
ATOM 785 C CA . LEU A 1 102 ? 9.258 -0.065 2.838 1.00 86.75 102 LEU A CA 1
ATOM 786 C C . LEU A 1 102 ? 7.826 0.181 2.352 1.00 86.75 102 LEU A C 1
ATOM 788 O O . LEU A 1 102 ? 6.986 0.625 3.138 1.00 86.75 102 LEU A O 1
ATOM 792 N N . THR A 1 103 ? 7.523 -0.120 1.084 1.00 87.12 103 THR A N 1
ATOM 793 C CA . THR A 1 103 ? 6.180 0.106 0.525 1.00 87.12 103 THR A CA 1
ATOM 794 C C . THR A 1 103 ? 5.110 -0.737 1.211 1.00 87.12 103 THR A C 1
ATOM 796 O O . THR A 1 103 ? 4.052 -0.209 1.557 1.00 87.12 103 THR A O 1
ATOM 799 N N . THR A 1 104 ? 5.366 -2.021 1.460 1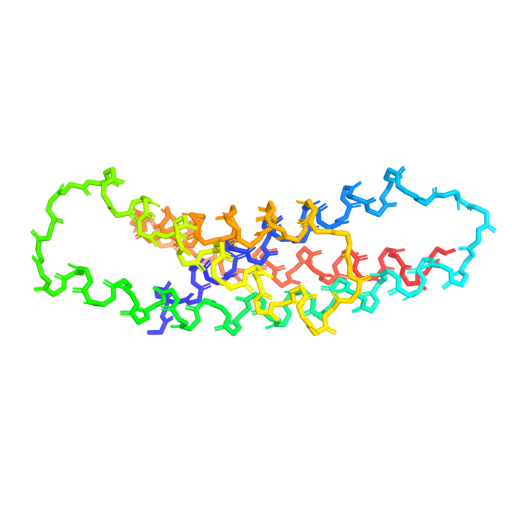.00 87.81 104 THR A N 1
ATOM 800 C CA . THR A 1 104 ? 4.373 -2.934 2.041 1.00 87.81 104 THR A CA 1
ATOM 801 C C . THR A 1 104 ? 4.189 -2.710 3.538 1.00 87.81 104 THR A C 1
ATOM 803 O O . THR A 1 104 ? 3.055 -2.757 4.025 1.00 87.81 104 THR A O 1
ATOM 806 N N . ILE A 1 105 ? 5.265 -2.416 4.275 1.00 90.19 105 ILE A N 1
ATOM 807 C CA . ILE A 1 105 ? 5.204 -2.088 5.703 1.00 90.19 105 ILE A CA 1
ATOM 808 C C . ILE A 1 105 ? 4.449 -0.774 5.901 1.00 90.19 105 ILE A C 1
ATOM 810 O O . ILE A 1 105 ? 3.458 -0.736 6.636 1.00 90.19 105 ILE A O 1
ATOM 814 N N . LEU A 1 106 ? 4.861 0.296 5.214 1.00 90.62 106 LEU A N 1
ATOM 815 C CA . LEU A 1 106 ? 4.206 1.599 5.345 1.00 90.62 106 LEU A CA 1
ATOM 816 C C . LEU A 1 106 ? 2.771 1.560 4.812 1.00 90.62 106 LEU A C 1
ATOM 818 O O . LEU A 1 106 ? 1.879 2.138 5.433 1.00 90.62 106 LEU A O 1
ATOM 822 N N . GLY A 1 107 ? 2.511 0.822 3.732 1.00 89.00 107 GLY A N 1
ATOM 823 C CA . GLY A 1 107 ? 1.161 0.562 3.227 1.00 89.00 107 GLY A CA 1
ATOM 824 C C . GLY A 1 107 ? 0.267 -0.135 4.262 1.00 89.00 107 GLY A C 1
ATOM 825 O O . GLY A 1 107 ? -0.875 0.265 4.484 1.00 89.00 107 GLY A O 1
ATOM 826 N N . SER A 1 108 ? 0.795 -1.128 4.979 1.00 89.50 108 SER A N 1
ATOM 827 C CA . SER A 1 108 ? 0.041 -1.858 6.011 1.00 89.50 108 SER A CA 1
ATOM 828 C C . SER A 1 108 ? -0.250 -0.997 7.244 1.00 89.50 108 SER A C 1
ATOM 830 O O . SER A 1 108 ? -1.366 -1.010 7.768 1.00 89.50 108 SER A O 1
ATOM 832 N N . ILE A 1 109 ? 0.718 -0.191 7.684 1.00 90.06 109 ILE A N 1
ATOM 833 C CA . ILE A 1 109 ? 0.533 0.746 8.804 1.00 90.06 109 ILE A CA 1
ATOM 834 C C . ILE A 1 109 ? -0.476 1.836 8.429 1.00 90.06 109 ILE A C 1
ATOM 836 O O . ILE A 1 109 ? -1.366 2.167 9.214 1.00 90.06 109 ILE A O 1
ATOM 840 N N . THR A 1 110 ? -0.374 2.387 7.221 1.00 90.69 110 THR A N 1
ATOM 841 C CA . THR A 1 110 ? -1.272 3.450 6.746 1.00 90.69 110 THR A CA 1
ATOM 842 C C . THR A 1 110 ? -2.685 2.935 6.506 1.00 90.69 110 THR A C 1
ATOM 844 O O . THR A 1 110 ? -3.636 3.642 6.842 1.00 90.69 110 THR A O 1
ATOM 847 N N . PHE A 1 111 ? -2.850 1.682 6.066 1.00 91.00 111 PHE A N 1
ATOM 848 C CA . PHE A 1 111 ? -4.147 1.003 6.051 1.00 91.00 111 PHE A CA 1
ATOM 849 C C . PHE A 1 111 ? -4.806 1.029 7.435 1.00 91.00 111 PHE A C 1
ATOM 851 O O . PHE A 1 111 ? -5.978 1.392 7.543 1.00 91.00 111 PHE A O 1
ATOM 858 N N . TYR A 1 112 ? -4.065 0.674 8.490 1.00 90.06 112 TYR A N 1
ATOM 859 C CA . TYR A 1 112 ? -4.561 0.683 9.867 1.00 90.06 112 TYR A CA 1
ATOM 860 C C . TYR A 1 112 ? -4.867 2.098 10.372 1.00 90.06 112 TYR A C 1
ATOM 862 O O . TYR A 1 112 ? -5.962 2.349 10.878 1.00 90.06 112 TYR A O 1
ATOM 870 N N . LEU A 1 113 ? -3.942 3.045 10.188 1.00 88.56 113 LEU A N 1
ATOM 871 C CA . LEU A 1 113 ? -4.128 4.437 10.608 1.00 88.56 113 LEU A CA 1
ATOM 872 C C . LEU A 1 113 ? -5.336 5.079 9.927 1.00 88.56 113 LEU A C 1
ATOM 874 O O . LEU A 1 113 ? -6.110 5.779 10.582 1.00 88.56 113 LEU A O 1
ATOM 878 N N . ALA A 1 114 ? -5.549 4.786 8.642 1.00 88.00 114 ALA A N 1
ATOM 879 C CA . ALA A 1 114 ? -6.711 5.266 7.916 1.00 88.00 114 ALA A CA 1
ATOM 880 C C . ALA A 1 114 ? -8.002 4.851 8.627 1.00 88.00 114 ALA A C 1
ATOM 882 O O . ALA A 1 114 ? -8.918 5.667 8.715 1.00 88.00 114 ALA A O 1
ATOM 883 N N . GLN A 1 115 ? -8.084 3.645 9.207 1.00 87.75 115 GLN A N 1
ATOM 884 C CA . GLN A 1 115 ? -9.290 3.174 9.900 1.00 87.75 115 GLN A CA 1
ATOM 885 C C . GLN A 1 115 ? -9.709 4.064 11.066 1.00 87.75 115 GLN A C 1
ATOM 887 O O . GLN A 1 115 ? -10.912 4.246 11.248 1.00 87.75 115 GLN A O 1
ATOM 892 N N . LYS A 1 116 ? -8.761 4.703 11.759 1.00 86.62 116 LYS A N 1
ATOM 893 C CA . LYS A 1 116 ? -9.035 5.618 12.881 1.00 86.62 116 LYS A CA 1
ATOM 894 C C . LYS A 1 116 ? -9.669 6.950 12.466 1.00 86.62 116 LYS A C 1
ATOM 896 O O . LYS A 1 116 ? -10.151 7.693 13.313 1.00 86.62 116 LYS A O 1
ATOM 901 N N . ILE A 1 117 ? -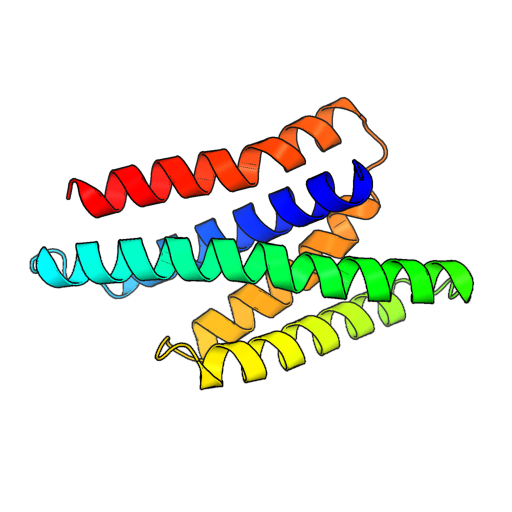9.695 7.273 11.172 1.00 85.69 117 ILE A N 1
ATOM 902 C CA . ILE A 1 117 ? -10.331 8.497 10.672 1.00 85.69 117 ILE A CA 1
ATOM 903 C C . ILE A 1 117 ? -11.856 8.338 10.718 1.00 85.69 117 ILE A C 1
ATOM 905 O O . ILE A 1 117 ? -12.412 7.529 9.974 1.00 85.69 117 ILE A O 1
ATOM 909 N N . HIS A 1 118 ? -12.533 9.140 11.542 1.00 84.31 118 HIS A N 1
ATOM 910 C CA . HIS A 1 118 ? -13.999 9.129 11.664 1.00 84.31 118 HIS A CA 1
ATOM 911 C C . HIS A 1 118 ? -14.715 10.084 10.697 1.00 84.31 118 HIS A C 1
ATOM 913 O O . HIS A 1 118 ? -15.901 9.910 10.426 1.00 84.31 118 HIS A O 1
ATOM 919 N N . SER A 1 119 ? -14.011 11.077 10.143 1.00 88.25 119 SER A N 1
ATOM 920 C CA . SER A 1 119 ? -14.609 12.021 9.194 1.00 88.25 119 SER A CA 1
ATOM 921 C C . SER A 1 119 ? -14.965 11.332 7.874 1.00 88.25 119 SER A C 1
ATOM 923 O O . SER A 1 119 ? -14.104 10.755 7.202 1.00 88.25 119 SER A O 1
ATOM 925 N N . ILE A 1 120 ? -16.238 11.427 7.484 1.00 83.62 120 ILE A N 1
ATOM 926 C CA . ILE A 1 120 ? -16.763 10.866 6.231 1.00 83.62 120 ILE A CA 1
ATOM 927 C C . ILE A 1 120 ? -16.094 11.525 5.020 1.00 83.62 120 ILE A C 1
ATOM 929 O O . ILE A 1 120 ? -15.684 10.824 4.100 1.00 83.62 120 ILE A O 1
ATOM 933 N N . VAL A 1 121 ? -15.920 12.851 5.042 1.00 86.50 121 VAL A N 1
ATOM 934 C CA . VAL A 1 121 ? -15.309 13.605 3.932 1.00 86.50 121 VAL A CA 1
ATOM 935 C C . VAL A 1 121 ? -13.868 13.151 3.699 1.00 86.50 121 VAL A C 1
ATOM 937 O O . VAL A 1 121 ? -13.505 12.782 2.585 1.00 86.50 121 VAL A O 1
ATOM 940 N N . ILE A 1 122 ? -13.065 13.084 4.766 1.00 85.44 122 ILE A N 1
ATOM 941 C CA . ILE A 1 122 ? -11.665 12.637 4.683 1.00 85.44 122 ILE A CA 1
ATOM 942 C C . ILE A 1 122 ? -11.594 11.172 4.234 1.00 85.44 122 ILE A C 1
ATOM 944 O O . ILE A 1 122 ? -10.713 10.796 3.466 1.00 85.44 122 ILE A O 1
ATOM 948 N N . SER A 1 123 ? -12.548 10.346 4.664 1.00 82.62 123 SER A N 1
ATOM 949 C CA . SER A 1 123 ? -12.616 8.944 4.254 1.00 82.62 123 SER A CA 1
ATOM 950 C C . SER A 1 123 ? -12.829 8.790 2.748 1.00 82.62 123 SER A C 1
ATOM 952 O O . SER A 1 123 ? -12.145 7.983 2.128 1.00 82.62 123 SER A O 1
ATOM 954 N N . TRP A 1 124 ? -13.725 9.578 2.148 1.00 83.44 124 TRP A N 1
ATOM 955 C CA . TRP A 1 124 ? -13.942 9.567 0.697 1.00 83.44 124 TRP A CA 1
ATOM 956 C C . TRP A 1 124 ? -12.719 10.047 -0.083 1.00 83.44 124 TRP A C 1
ATOM 958 O O . TRP A 1 124 ? -12.368 9.441 -1.093 1.00 83.44 124 TRP A O 1
ATOM 968 N N . ILE A 1 125 ? -12.030 11.076 0.414 1.00 87.56 125 ILE A N 1
ATOM 969 C CA . ILE A 1 125 ? -10.773 11.543 -0.186 1.00 87.56 125 ILE A CA 1
ATOM 970 C C . ILE A 1 125 ? -9.736 10.412 -0.180 1.00 87.56 125 ILE A C 1
ATOM 972 O O . ILE A 1 125 ? -9.134 10.134 -1.212 1.00 87.56 125 ILE A O 1
ATOM 976 N N . MET A 1 126 ? -9.583 9.702 0.942 1.00 85.62 126 MET A N 1
ATOM 977 C CA . MET A 1 126 ? -8.637 8.584 1.062 1.00 85.62 126 MET A CA 1
ATOM 978 C C . MET A 1 126 ? -8.956 7.413 0.128 1.00 85.62 126 MET A C 1
ATOM 980 O O . MET A 1 126 ? -8.037 6.781 -0.381 1.00 85.62 126 MET A O 1
ATOM 984 N N . VAL A 1 127 ? -10.236 7.132 -0.136 1.00 85.88 127 VAL A N 1
ATOM 985 C CA . VAL A 1 127 ? -10.640 6.102 -1.111 1.00 85.88 127 VAL A CA 1
ATOM 986 C C . VAL A 1 127 ? -10.161 6.463 -2.519 1.00 85.88 127 VAL A C 1
ATOM 988 O O . VAL A 1 127 ? -9.691 5.597 -3.251 1.00 85.88 127 VAL A O 1
ATOM 991 N N . LEU A 1 128 ? -10.286 7.735 -2.902 1.00 86.56 128 LEU A N 1
ATOM 992 C CA . LEU A 1 128 ? -10.022 8.193 -4.267 1.00 86.56 128 LEU A CA 1
ATOM 993 C C . LEU A 1 128 ? -8.551 8.545 -4.515 1.00 86.56 128 LEU A C 1
ATOM 995 O O . LEU A 1 128 ? -8.068 8.395 -5.635 1.00 86.56 128 LEU A O 1
ATOM 999 N N . ILE A 1 129 ? -7.816 8.982 -3.490 1.00 87.19 129 ILE A N 1
ATOM 1000 C CA . ILE A 1 129 ? -6.449 9.490 -3.659 1.00 87.19 129 ILE A CA 1
ATOM 1001 C C . ILE A 1 129 ? -5.467 8.410 -4.131 1.00 87.19 129 ILE A C 1
ATOM 1003 O O . ILE A 1 129 ? -4.604 8.687 -4.961 1.00 87.19 129 ILE A O 1
ATOM 1007 N N . GLY A 1 130 ? -5.642 7.164 -3.686 1.00 83.44 130 GLY A N 1
ATOM 1008 C CA . GLY A 1 130 ? -4.871 6.010 -4.156 1.00 83.44 130 GLY A CA 1
ATOM 1009 C C . GLY A 1 130 ? -4.978 5.791 -5.671 1.00 83.44 130 GLY A C 1
ATOM 1010 O O . GLY A 1 130 ? -3.981 5.955 -6.369 1.00 83.44 130 GLY A O 1
ATOM 1011 N N . PRO A 1 131 ? -6.163 5.464 -6.219 1.00 84.00 131 PRO A N 1
ATOM 1012 C CA . PRO A 1 131 ? -6.318 5.228 -7.654 1.00 84.00 131 PRO A CA 1
ATOM 1013 C C . PRO A 1 131 ? -6.014 6.466 -8.510 1.00 84.00 131 PR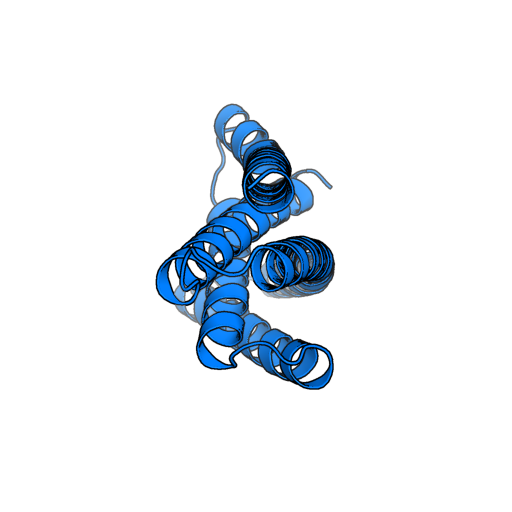O A C 1
ATOM 1015 O O . PRO A 1 131 ? -5.421 6.318 -9.576 1.00 84.00 131 PRO A O 1
ATOM 1018 N N . ILE A 1 132 ? -6.354 7.678 -8.049 1.00 87.88 132 ILE A N 1
ATOM 1019 C CA . ILE A 1 132 ? -6.032 8.917 -8.779 1.00 87.88 132 ILE A CA 1
ATOM 1020 C C . ILE A 1 132 ? -4.515 9.116 -8.862 1.00 87.88 132 ILE A C 1
ATOM 1022 O O . ILE A 1 132 ? -3.993 9.363 -9.947 1.00 87.88 132 ILE A O 1
ATOM 1026 N N . SER A 1 133 ? -3.791 8.976 -7.747 1.00 85.75 133 SER A N 1
ATOM 1027 C CA . SER A 1 133 ? -2.328 9.116 -7.751 1.00 85.75 133 SER A CA 1
ATOM 1028 C C . SER A 1 133 ? -1.653 8.046 -8.607 1.00 85.75 133 SER A C 1
ATOM 1030 O O . SER A 1 133 ? -0.759 8.375 -9.384 1.00 85.75 133 SER A O 1
ATOM 1032 N N . ALA A 1 134 ? -2.114 6.793 -8.533 1.00 84.69 134 ALA A N 1
ATOM 1033 C CA . ALA A 1 134 ? -1.598 5.702 -9.354 1.00 84.69 134 ALA A CA 1
ATOM 1034 C C . ALA A 1 134 ? -1.811 5.966 -10.851 1.00 84.69 134 ALA A C 1
ATOM 1036 O O . ALA A 1 134 ? -0.899 5.753 -11.648 1.00 84.69 134 ALA A O 1
ATOM 1037 N N . TYR A 1 135 ? -2.986 6.480 -11.232 1.00 85.62 135 TYR A N 1
ATOM 1038 C CA . TYR A 1 135 ? -3.283 6.858 -12.613 1.00 85.62 135 TYR A CA 1
ATOM 1039 C C . TYR A 1 135 ? -2.377 7.991 -13.108 1.00 85.62 135 TYR A C 1
ATOM 1041 O O . TYR A 1 135 ? -1.804 7.885 -14.191 1.00 85.62 135 TYR A O 1
ATOM 1049 N N . ILE A 1 136 ? -2.206 9.051 -12.310 1.00 87.19 136 ILE A N 1
ATOM 1050 C CA . ILE A 1 136 ? -1.337 10.186 -12.656 1.00 87.19 136 ILE A CA 1
ATOM 1051 C C . ILE A 1 136 ? 0.114 9.721 -12.816 1.00 87.19 136 ILE A C 1
ATOM 1053 O O . ILE A 1 136 ? 0.754 10.065 -13.808 1.00 87.19 136 ILE A O 1
ATOM 1057 N N . ALA A 1 137 ? 0.621 8.912 -11.881 1.00 82.56 137 ALA A N 1
ATOM 1058 C CA . ALA A 1 137 ? 1.978 8.379 -11.944 1.00 82.56 137 ALA A CA 1
ATOM 1059 C C . ALA A 1 137 ? 2.172 7.484 -13.176 1.00 82.56 137 ALA A C 1
ATOM 1061 O O . ALA A 1 137 ? 3.142 7.642 -13.913 1.00 82.56 137 ALA A O 1
ATOM 1062 N N . PHE A 1 138 ? 1.223 6.585 -13.447 1.00 83.12 138 PHE A N 1
ATOM 1063 C CA . PHE A 1 138 ? 1.269 5.726 -14.626 1.00 83.12 138 PHE A CA 1
ATOM 1064 C C . PHE A 1 138 ? 1.266 6.532 -15.928 1.00 83.12 138 PHE A C 1
ATOM 1066 O O . PHE A 1 138 ? 2.074 6.254 -16.813 1.00 83.12 138 PHE A O 1
ATOM 1073 N N . TYR A 1 139 ? 0.392 7.537 -16.043 1.00 84.31 139 TYR A N 1
ATOM 1074 C CA . TYR A 1 139 ? 0.350 8.423 -17.204 1.00 84.31 139 TYR A CA 1
ATOM 1075 C C . TYR A 1 139 ? 1.686 9.154 -17.379 1.00 84.31 139 TYR A C 1
ATOM 1077 O O . TYR A 1 139 ? 2.264 9.124 -18.459 1.00 84.31 139 TYR A O 1
ATOM 1085 N N . TYR A 1 140 ? 2.222 9.733 -16.304 1.00 82.75 140 TYR A N 1
ATOM 1086 C CA . TYR A 1 140 ? 3.491 10.454 -16.341 1.00 82.75 140 TYR A CA 1
ATOM 1087 C C . TYR A 1 140 ? 4.657 9.570 -16.812 1.00 82.75 140 TYR A C 1
ATOM 1089 O O . TYR A 1 140 ? 5.369 9.951 -17.733 1.00 82.75 140 TYR A O 1
ATOM 1097 N N . PHE A 1 141 ? 4.817 8.367 -16.252 1.00 76.38 141 PHE A N 1
ATOM 1098 C CA . PHE A 1 141 ? 5.921 7.462 -16.610 1.00 76.38 141 PHE A CA 1
ATOM 1099 C C . PHE A 1 141 ? 5.725 6.703 -17.931 1.00 76.38 141 PHE A C 1
ATOM 1101 O O . PHE A 1 141 ? 6.675 6.105 -18.427 1.00 76.38 141 PHE A O 1
ATOM 1108 N N . SER A 1 142 ? 4.513 6.683 -18.494 1.00 74.88 142 SER A N 1
ATOM 1109 C CA . SER A 1 142 ? 4.247 6.016 -19.779 1.00 74.88 142 SER A CA 1
ATOM 1110 C C . SER A 1 142 ? 4.462 6.921 -20.993 1.00 74.88 142 SER A C 1
ATOM 1112 O O . SER A 1 142 ? 4.637 6.403 -22.094 1.00 74.88 142 SER A O 1
ATOM 1114 N N . TYR A 1 143 ? 4.398 8.243 -20.808 1.00 70.44 143 TYR A N 1
ATOM 1115 C CA . TYR A 1 143 ? 4.496 9.245 -21.879 1.00 70.44 143 TYR A CA 1
ATOM 1116 C C . TYR A 1 143 ? 5.798 10.073 -21.841 1.00 70.44 143 TYR A C 1
ATOM 1118 O O . TYR A 1 143 ? 5.949 10.992 -22.646 1.00 70.44 143 TYR A O 1
ATOM 1126 N N . LEU A 1 144 ? 6.719 9.738 -20.931 1.00 59.84 144 LEU A N 1
ATOM 1127 C CA . LEU A 1 144 ? 8.113 10.200 -20.876 1.00 59.84 144 LEU A CA 1
ATOM 1128 C C . LEU A 1 144 ? 9.034 9.155 -21.516 1.00 59.84 144 LEU A C 1
ATOM 1130 O O . LEU A 1 144 ? 9.935 9.564 -22.278 1.00 59.84 144 LEU A O 1
#

Secondary structure (DSSP, 8-state):
-HHHHHHHHHHHHHHHHHHHHHHHHH--TT-HHHHHHHHHHHHHHHHHHHHHHHHHHHHHHHHHHTT---HHHHHHHHHHHHHHHHHHHHHH--S-HHHHHHHHHHHHHHHHHHHT---HHHHHHHHHHHHHHHHHHHHHHH--

Organism: NCBI:txid1212764

pLDDT: mean 81.58, std 8.35, range [53.72, 91.5]

Radius of gyration: 15.57 Å; chains: 1; bounding box: 36×28×46 Å